Protein AF-A0A2E5JKF2-F1 (afdb_monomer_lite)

Structure (mmCIF, N/CA/C/O backbone):
data_AF-A0A2E5JKF2-F1
#
_entry.id   AF-A0A2E5JKF2-F1
#
loop_
_atom_site.group_PDB
_atom_site.id
_atom_site.type_symbol
_atom_site.label_atom_id
_atom_site.label_alt_id
_atom_site.label_comp_id
_atom_site.label_asym_id
_atom_site.label_entity_id
_atom_site.label_seq_id
_atom_site.pdbx_PDB_ins_code
_atom_site.Cartn_x
_atom_site.Cartn_y
_atom_site.Cartn_z
_atom_site.occupancy
_atom_site.B_iso_or_equiv
_atom_site.auth_seq_id
_atom_site.auth_comp_id
_atom_site.auth_asym_id
_atom_site.auth_atom_id
_atom_site.pdbx_PDB_model_num
ATOM 1 N N . MET A 1 1 ? 8.021 9.362 -6.232 1.00 50.19 1 MET A N 1
ATOM 2 C CA . MET A 1 1 ? 6.665 9.437 -5.625 1.00 50.19 1 MET A CA 1
ATOM 3 C C . MET A 1 1 ? 6.766 9.938 -4.185 1.00 50.19 1 MET A C 1
ATOM 5 O O . MET A 1 1 ? 7.263 9.221 -3.332 1.00 50.19 1 MET A O 1
ATOM 9 N N . GLU A 1 2 ? 6.285 11.145 -3.885 1.00 50.00 2 GLU A N 1
ATOM 10 C CA . GLU A 1 2 ? 6.485 11.806 -2.575 1.00 50.00 2 GLU A CA 1
ATOM 11 C C . GLU A 1 2 ? 5.520 11.347 -1.458 1.00 50.00 2 GLU A C 1
ATOM 13 O O . GLU A 1 2 ? 5.577 11.819 -0.326 1.00 50.00 2 GLU A O 1
ATOM 18 N N . ILE A 1 3 ? 4.604 10.423 -1.764 1.00 57.56 3 ILE A N 1
ATOM 19 C CA . ILE A 1 3 ? 3.471 10.084 -0.888 1.00 57.56 3 ILE A CA 1
ATOM 20 C C . ILE A 1 3 ? 3.910 9.296 0.353 1.00 57.56 3 ILE A C 1
ATOM 22 O O . ILE A 1 3 ? 3.424 9.564 1.446 1.00 57.56 3 ILE A O 1
ATOM 26 N N . PHE A 1 4 ? 4.855 8.371 0.188 1.00 58.41 4 PHE A N 1
ATOM 27 C CA . PHE A 1 4 ? 5.370 7.532 1.273 1.00 58.41 4 PHE A CA 1
ATOM 28 C C . PHE A 1 4 ? 6.622 8.120 1.944 1.00 58.41 4 PHE A C 1
ATOM 30 O O . PHE A 1 4 ? 6.953 7.738 3.062 1.00 58.41 4 PHE A O 1
ATOM 37 N N . LYS A 1 5 ? 7.292 9.091 1.302 1.00 54.41 5 LYS A N 1
ATOM 38 C CA . LYS A 1 5 ? 8.513 9.742 1.818 1.00 54.41 5 LYS A CA 1
ATOM 39 C C . LYS A 1 5 ? 8.228 10.643 3.031 1.00 54.41 5 LYS A C 1
ATOM 41 O O . LYS A 1 5 ? 9.114 10.870 3.845 1.00 54.41 5 LYS A O 1
ATOM 46 N N . ARG A 1 6 ? 6.983 11.124 3.171 1.00 49.09 6 ARG A N 1
ATOM 47 C CA . ARG A 1 6 ? 6.546 12.066 4.220 1.00 49.09 6 ARG A CA 1
ATOM 48 C C . ARG A 1 6 ? 5.838 11.410 5.414 1.00 49.09 6 ARG A C 1
ATOM 50 O O . ARG A 1 6 ? 5.418 12.123 6.321 1.00 49.09 6 ARG A O 1
ATOM 57 N N . SER A 1 7 ? 5.673 10.085 5.423 1.00 52.88 7 SER A N 1
ATOM 58 C CA . SER A 1 7 ? 5.049 9.379 6.548 1.00 52.88 7 SER A CA 1
ATOM 59 C C . SER A 1 7 ? 6.088 9.084 7.642 1.00 52.88 7 SER A C 1
ATOM 61 O O . SER A 1 7 ? 7.067 8.392 7.361 1.00 52.88 7 SER A O 1
ATOM 63 N N . PRO A 1 8 ? 5.886 9.562 8.886 1.00 50.78 8 PRO A N 1
ATOM 64 C CA . PRO A 1 8 ? 6.788 9.295 10.013 1.00 50.78 8 PRO A CA 1
ATOM 65 C C . PRO A 1 8 ? 6.657 7.864 10.567 1.00 50.78 8 PRO A C 1
ATOM 67 O O . PRO A 1 8 ? 7.381 7.480 11.479 1.00 50.78 8 PRO A O 1
ATOM 70 N N . ASP A 1 9 ? 5.732 7.070 10.025 1.00 61.66 9 ASP A N 1
ATOM 71 C CA . ASP A 1 9 ? 5.382 5.746 10.526 1.00 61.66 9 ASP A CA 1
ATOM 72 C C . ASP A 1 9 ? 6.452 4.709 10.161 1.00 61.66 9 ASP A C 1
ATOM 74 O O . ASP A 1 9 ? 6.580 4.297 9.001 1.00 61.66 9 ASP A O 1
ATOM 78 N N . HIS A 1 10 ? 7.214 4.266 11.162 1.00 66.81 10 HIS A N 1
ATOM 79 C CA . HIS A 1 10 ? 8.288 3.288 10.981 1.00 66.81 10 HIS A CA 1
ATOM 80 C C . HIS A 1 10 ? 7.762 1.988 10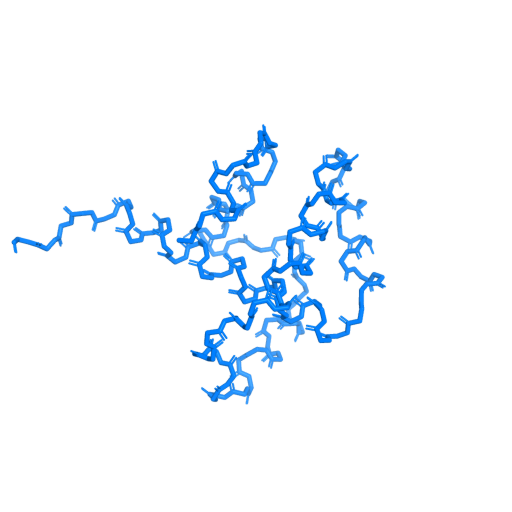.350 1.00 66.81 10 HIS A C 1
ATOM 82 O O . HIS A 1 10 ? 8.401 1.416 9.475 1.00 66.81 10 HIS A O 1
ATOM 88 N N . THR A 1 11 ? 6.531 1.590 10.686 1.00 66.62 11 THR A N 1
ATOM 89 C CA . THR A 1 11 ? 5.884 0.393 10.139 1.00 66.62 11 THR A CA 1
ATOM 90 C C . THR A 1 11 ? 5.626 0.480 8.636 1.00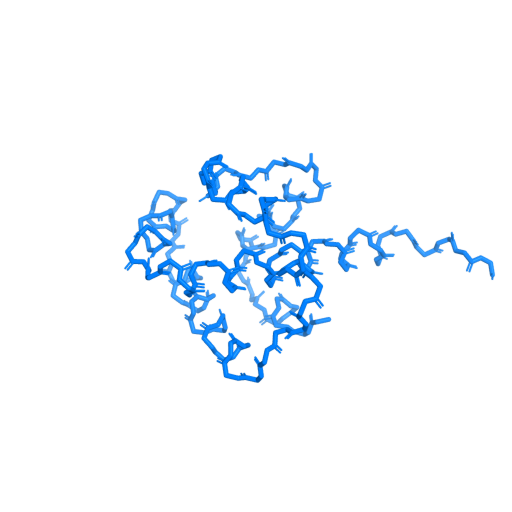 66.62 11 THR A C 1
ATOM 92 O O . THR A 1 11 ? 5.761 -0.521 7.943 1.00 66.62 11 THR A O 1
ATOM 95 N N . ILE A 1 12 ? 5.253 1.652 8.106 1.00 70.38 12 ILE A N 1
ATOM 96 C CA . ILE A 1 12 ? 5.069 1.832 6.655 1.00 70.38 12 ILE A CA 1
ATOM 97 C C . ILE A 1 12 ? 6.417 1.710 5.939 1.00 70.38 12 ILE A C 1
ATOM 99 O O . ILE A 1 12 ? 6.484 1.108 4.871 1.00 70.38 12 ILE A O 1
ATOM 103 N N . LYS A 1 13 ? 7.497 2.234 6.531 1.00 71.56 13 LYS A N 1
ATOM 104 C CA . LYS A 1 13 ? 8.848 2.071 5.978 1.00 71.56 13 LYS A CA 1
ATOM 105 C C . LYS A 1 13 ? 9.275 0.604 5.966 1.00 71.56 13 LYS A C 1
ATOM 107 O O . LYS A 1 13 ? 9.671 0.131 4.906 1.00 71.56 13 LYS A O 1
ATOM 112 N N . SER A 1 14 ? 9.097 -0.117 7.074 1.00 74.75 14 SER A N 1
ATOM 113 C CA . SER A 1 14 ? 9.394 -1.554 7.152 1.00 74.75 14 SER A CA 1
ATOM 114 C C . SER A 1 14 ? 8.553 -2.372 6.172 1.00 74.75 14 SER A C 1
ATOM 116 O O . SER A 1 14 ? 9.055 -3.306 5.565 1.00 74.75 14 SER A O 1
ATOM 118 N N . LEU A 1 15 ? 7.291 -1.991 5.949 1.00 73.12 15 LEU A N 1
ATOM 119 C CA . LEU A 1 15 ? 6.445 -2.611 4.928 1.00 73.12 15 LEU A CA 1
ATOM 120 C C . LEU A 1 15 ? 7.019 -2.442 3.525 1.00 73.12 15 LEU A C 1
ATOM 122 O O . LEU A 1 15 ? 7.036 -3.402 2.761 1.00 73.12 15 LEU A O 1
ATOM 126 N N . ILE A 1 16 ? 7.474 -1.236 3.176 1.00 74.69 16 ILE A N 1
ATOM 127 C CA . ILE A 1 16 ? 8.098 -0.984 1.873 1.00 74.69 16 ILE A CA 1
ATOM 128 C C . ILE A 1 16 ? 9.394 -1.794 1.758 1.00 74.69 16 ILE A C 1
ATOM 130 O O . ILE A 1 16 ? 9.640 -2.361 0.703 1.00 74.69 16 ILE A O 1
ATOM 134 N N . GLU A 1 17 ? 10.185 -1.908 2.827 1.00 74.94 17 GLU A N 1
ATOM 135 C CA . GLU A 1 17 ? 11.408 -2.730 2.848 1.00 74.94 17 GLU A CA 1
ATOM 136 C C . GLU A 1 17 ? 11.119 -4.214 2.657 1.00 74.94 17 GLU A C 1
ATOM 138 O O . GLU A 1 17 ? 11.739 -4.862 1.819 1.00 74.94 17 GLU A O 1
ATOM 143 N N . TRP A 1 18 ? 10.111 -4.750 3.334 1.00 76.62 18 TRP A N 1
ATOM 144 C CA . TRP A 1 18 ? 9.672 -6.121 3.088 1.00 76.62 18 TRP A CA 1
ATOM 145 C C . TRP A 1 18 ? 9.156 -6.286 1.659 1.00 76.62 18 TRP A C 1
ATOM 147 O O . TRP A 1 18 ? 9.489 -7.265 0.997 1.00 76.62 18 TRP A O 1
ATOM 157 N N . GLY A 1 19 ? 8.453 -5.278 1.137 1.00 74.50 19 GLY A N 1
ATOM 158 C CA . GLY A 1 19 ? 8.065 -5.210 -0.267 1.00 74.50 19 GLY A CA 1
ATOM 159 C C . GLY A 1 19 ? 9.263 -5.259 -1.218 1.00 74.50 19 GLY A C 1
ATOM 160 O O . GLY A 1 19 ? 9.205 -5.981 -2.210 1.00 74.50 19 GLY A O 1
ATOM 161 N N . THR A 1 20 ? 10.373 -4.576 -0.901 1.00 72.25 20 THR A N 1
ATOM 162 C CA . THR A 1 20 ? 11.607 -4.641 -1.711 1.00 72.25 20 THR A CA 1
ATOM 163 C C . THR A 1 20 ? 12.224 -6.038 -1.737 1.00 72.25 20 THR A C 1
ATOM 165 O O . THR A 1 20 ? 12.842 -6.411 -2.726 1.00 72.25 20 THR A O 1
ATOM 168 N N . GLN A 1 21 ? 11.993 -6.839 -0.695 1.00 71.75 21 GLN A N 1
ATOM 169 C CA . GLN A 1 21 ? 12.413 -8.241 -0.615 1.00 71.75 21 GLN A CA 1
ATOM 170 C C . GLN A 1 21 ? 11.375 -9.220 -1.197 1.00 71.75 21 GLN A C 1
ATOM 172 O O . GLN A 1 21 ? 11.571 -10.429 -1.141 1.00 71.75 21 GLN A O 1
ATOM 177 N N . GLY A 1 22 ? 10.253 -8.726 -1.735 1.00 69.44 22 GLY A N 1
ATOM 178 C CA . GLY A 1 22 ? 9.163 -9.555 -2.261 1.00 69.44 22 GLY A CA 1
ATOM 179 C C . GLY A 1 22 ? 8.206 -10.108 -1.197 1.00 69.44 22 GLY A C 1
ATOM 180 O O . GLY A 1 22 ? 7.340 -10.925 -1.511 1.00 69.44 22 GLY A O 1
ATOM 181 N N . HIS A 1 23 ? 8.318 -9.656 0.054 1.00 74.44 23 HIS A N 1
ATOM 182 C CA . HIS A 1 23 ? 7.449 -10.057 1.155 1.00 74.44 23 HIS A CA 1
ATOM 183 C C . HIS A 1 23 ? 6.275 -9.088 1.330 1.00 74.44 23 HIS A C 1
ATOM 185 O O . HIS A 1 23 ? 6.433 -7.922 1.689 1.00 74.44 23 HIS A O 1
ATOM 191 N N . TYR A 1 24 ? 5.061 -9.612 1.151 1.00 74.94 24 TYR A N 1
ATOM 192 C CA . TYR A 1 24 ? 3.817 -8.837 1.156 1.00 74.94 24 TYR A CA 1
ATOM 193 C C . TYR A 1 24 ? 2.780 -9.343 2.181 1.00 74.94 24 TYR A C 1
ATOM 195 O O . TYR A 1 24 ? 1.657 -9.665 1.807 1.00 74.94 24 TYR A O 1
ATOM 203 N N . PRO A 1 25 ? 3.094 -9.395 3.490 1.00 70.75 25 PRO A N 1
ATOM 204 C CA . PRO A 1 25 ? 2.212 -9.994 4.504 1.00 70.75 25 PRO A CA 1
ATOM 205 C C . PRO A 1 25 ? 0.852 -9.294 4.690 1.00 70.75 25 PRO A C 1
ATOM 207 O O . PRO A 1 25 ? -0.065 -9.870 5.274 1.00 70.75 25 PRO A O 1
ATOM 210 N N . LEU A 1 26 ? 0.709 -8.053 4.212 1.00 71.62 26 LEU A N 1
ATOM 211 C CA . LEU A 1 26 ? -0.562 -7.316 4.236 1.00 71.62 26 LEU A CA 1
ATOM 212 C C . LEU A 1 26 ? -1.458 -7.573 3.026 1.00 71.62 26 LEU A C 1
ATOM 214 O O . LEU A 1 26 ? -2.636 -7.214 3.076 1.00 71.62 26 LEU A O 1
ATOM 218 N N . PHE A 1 27 ? -0.912 -8.122 1.943 1.00 76.50 27 PHE A N 1
ATOM 219 C CA . PHE A 1 27 ? -1.642 -8.307 0.700 1.00 76.50 27 PHE A CA 1
ATOM 220 C C . PHE A 1 27 ? -1.958 -9.780 0.512 1.00 76.50 27 PHE A C 1
ATOM 222 O O . PHE A 1 27 ? -1.088 -10.641 0.637 1.00 76.50 27 PHE A O 1
ATOM 229 N N . ASP A 1 28 ? -3.220 -10.062 0.221 1.00 73.88 28 ASP A N 1
ATOM 230 C CA . ASP A 1 28 ? -3.627 -11.411 -0.128 1.00 73.88 28 ASP A CA 1
ATOM 231 C C . ASP A 1 28 ? -3.113 -11.784 -1.521 1.00 73.88 28 ASP A C 1
ATOM 233 O O . ASP A 1 28 ? -2.984 -10.917 -2.394 1.00 73.88 28 ASP A O 1
ATOM 237 N N . ARG A 1 29 ? -2.814 -13.073 -1.732 1.00 71.94 29 ARG A N 1
ATOM 238 C CA . ARG A 1 29 ? -2.294 -13.559 -3.023 1.00 71.94 29 ARG A CA 1
ATOM 239 C C . ARG A 1 29 ? -3.265 -13.250 -4.155 1.00 71.94 29 ARG A C 1
ATOM 241 O O . ARG A 1 29 ? -2.838 -12.732 -5.179 1.00 71.94 29 ARG A O 1
ATOM 248 N N . ASP A 1 30 ? -4.555 -13.417 -3.887 1.00 74.62 30 ASP A N 1
ATOM 249 C CA . ASP A 1 30 ? -5.652 -13.087 -4.797 1.00 74.62 30 ASP A CA 1
ATOM 250 C C . ASP A 1 30 ? -5.567 -11.643 -5.331 1.00 74.62 30 ASP A C 1
ATOM 252 O O . ASP A 1 30 ? -5.766 -11.384 -6.516 1.00 74.62 30 ASP A O 1
ATOM 256 N N . TRP A 1 31 ? -5.161 -10.682 -4.495 1.00 75.62 31 TRP A N 1
ATOM 257 C CA . TRP A 1 31 ? -5.071 -9.278 -4.906 1.00 75.62 31 TRP A CA 1
ATOM 258 C C . TRP A 1 31 ? -3.849 -8.999 -5.776 1.00 75.62 31 TRP A C 1
ATOM 260 O O . TRP A 1 31 ? -3.895 -8.149 -6.667 1.00 75.62 31 TRP A O 1
ATOM 270 N N . LEU A 1 32 ? -2.744 -9.694 -5.499 1.00 71.25 32 LEU A N 1
ATOM 271 C CA . LEU A 1 32 ? -1.537 -9.628 -6.319 1.00 71.25 32 LEU A CA 1
ATOM 272 C C . LEU A 1 32 ? -1.794 -10.282 -7.679 1.00 71.25 32 LEU A C 1
ATOM 274 O O . LEU A 1 32 ? -1.399 -9.740 -8.710 1.00 71.25 32 LEU A O 1
ATOM 278 N N . GLU A 1 33 ? -2.515 -11.400 -7.694 1.00 72.81 33 GLU A N 1
ATOM 279 C CA . GLU A 1 33 ? -2.936 -12.081 -8.914 1.00 72.81 33 GLU A CA 1
ATOM 280 C C . GLU A 1 33 ? -3.888 -11.214 -9.738 1.00 72.81 33 GLU A C 1
ATOM 282 O O . GLU A 1 33 ? -3.621 -11.007 -10.917 1.00 72.81 33 GLU A O 1
ATOM 287 N N . ALA A 1 34 ? -4.886 -10.567 -9.126 1.00 69.88 34 ALA A N 1
ATOM 288 C CA . ALA A 1 34 ? -5.802 -9.655 -9.817 1.00 69.88 34 ALA A CA 1
ATOM 289 C C . ALA A 1 34 ? -5.092 -8.467 -10.503 1.00 69.88 34 ALA A C 1
ATOM 291 O O . ALA A 1 34 ? -5.513 -7.997 -11.565 1.00 69.88 34 ALA A O 1
ATOM 292 N N . LEU A 1 35 ? -3.987 -7.979 -9.926 1.00 65.50 35 LEU A N 1
ATOM 293 C CA . LEU A 1 35 ? -3.119 -6.979 -10.562 1.00 65.50 35 LEU A CA 1
ATOM 294 C C . LEU A 1 35 ? -2.279 -7.569 -11.695 1.00 65.50 35 LEU A C 1
ATOM 296 O O . LEU A 1 35 ? -1.941 -6.864 -12.653 1.00 65.50 35 LEU A O 1
ATOM 300 N N . ASN A 1 36 ? -1.935 -8.852 -11.591 1.00 61.41 36 ASN A N 1
ATOM 301 C CA . ASN A 1 36 ? -1.182 -9.554 -12.608 1.00 61.41 36 ASN A CA 1
ATOM 302 C C . ASN A 1 36 ? -2.028 -9.899 -13.840 1.00 61.41 36 ASN A C 1
ATOM 304 O O . ASN A 1 36 ? -1.500 -9.807 -14.948 1.00 61.41 36 ASN A O 1
ATOM 308 N N . THR A 1 37 ? -3.316 -10.207 -13.657 1.00 58.59 37 THR A N 1
ATOM 309 C CA . THR A 1 37 ? -4.256 -10.625 -14.711 1.00 58.59 37 THR A CA 1
ATOM 310 C C . THR A 1 37 ? -4.604 -9.514 -15.704 1.00 58.59 37 THR A C 1
ATOM 312 O O . THR A 1 37 ? -5.020 -9.808 -16.821 1.00 58.59 37 THR A O 1
ATOM 315 N N . VAL A 1 38 ? -4.426 -8.232 -15.352 1.00 54.59 38 VAL A N 1
ATOM 316 C CA . VAL A 1 38 ? -4.746 -7.110 -16.255 1.00 54.59 38 VAL A CA 1
ATOM 317 C C . VAL A 1 38 ? -3.461 -6.428 -16.755 1.00 54.59 38 VAL A C 1
ATOM 319 O O . VAL A 1 38 ? -3.016 -5.440 -16.156 1.00 54.59 38 VAL A O 1
ATOM 322 N N . PRO A 1 39 ? -2.867 -6.887 -17.876 1.00 47.38 39 PRO A N 1
ATOM 323 C CA . PRO A 1 39 ? -1.563 -6.417 -18.362 1.00 47.38 39 PRO A CA 1
ATOM 324 C C . PRO A 1 39 ? -1.500 -4.907 -18.672 1.00 47.38 39 PRO A C 1
ATOM 326 O O . PRO A 1 39 ? -0.433 -4.308 -18.600 1.00 47.38 39 PRO A O 1
ATOM 329 N N . GLY A 1 40 ? -2.632 -4.237 -18.920 1.00 46.91 40 GLY A N 1
ATOM 330 C CA . GLY A 1 40 ? -2.688 -2.782 -19.158 1.00 46.91 40 GLY A CA 1
ATOM 331 C C . GLY A 1 40 ? -2.927 -1.917 -17.911 1.00 46.91 40 GLY A C 1
ATOM 332 O O . GLY A 1 40 ? -2.784 -0.692 -17.954 1.00 46.91 40 GLY A O 1
ATOM 333 N N . LYS A 1 41 ? -3.300 -2.526 -16.779 1.00 51.69 41 LYS A N 1
ATOM 334 C CA . LYS A 1 41 ? -3.609 -1.812 -15.532 1.00 51.69 41 LYS A CA 1
ATOM 335 C C . LYS A 1 41 ? -2.433 -1.773 -14.573 1.00 51.69 41 LYS A C 1
ATOM 337 O O . LYS A 1 41 ? -2.629 -1.232 -13.507 1.00 51.69 41 LYS A O 1
ATOM 342 N N . ARG A 1 42 ? -1.236 -2.277 -14.880 1.00 50.72 42 ARG A N 1
ATOM 343 C CA . ARG A 1 42 ? -0.062 -2.028 -14.016 1.00 50.72 42 ARG A CA 1
ATOM 344 C C . ARG A 1 42 ? 0.507 -0.628 -14.248 1.00 50.72 42 ARG A C 1
ATOM 346 O O . ARG A 1 42 ? 0.663 0.129 -13.296 1.00 50.72 42 ARG A O 1
ATOM 353 N N . LEU A 1 43 ? 0.607 -0.214 -15.511 1.00 47.16 43 LEU A N 1
ATOM 354 C CA . LEU A 1 43 ? 1.313 0.999 -15.949 1.00 47.16 43 LEU A CA 1
ATOM 355 C C . LEU A 1 43 ? 0.496 2.302 -15.943 1.00 47.16 43 LEU A C 1
ATOM 357 O O . LEU A 1 43 ? 1.067 3.378 -16.099 1.00 47.16 43 LEU A O 1
ATOM 361 N N . ARG A 1 44 ? -0.833 2.267 -15.755 1.00 56.12 44 ARG A N 1
ATOM 362 C CA . ARG A 1 44 ? -1.620 3.515 -15.669 1.00 56.12 44 ARG A CA 1
ATOM 363 C C . ARG A 1 44 ? -1.181 4.345 -14.463 1.00 56.12 44 ARG A C 1
ATOM 365 O O . ARG A 1 44 ? -1.530 3.992 -13.337 1.00 56.12 44 ARG A O 1
ATOM 372 N N . ALA A 1 45 ? -0.476 5.447 -14.696 1.00 58.34 45 ALA A N 1
ATOM 373 C CA . ALA A 1 45 ? -0.133 6.403 -13.653 1.00 58.34 45 ALA A CA 1
ATOM 374 C C . ALA A 1 45 ? -1.364 6.702 -12.780 1.00 58.34 45 ALA A C 1
ATOM 376 O O . ALA A 1 45 ? -2.470 6.915 -13.285 1.00 58.34 45 ALA A O 1
ATOM 377 N N . LEU A 1 46 ? -1.188 6.664 -11.457 1.00 65.38 46 LEU A N 1
ATOM 378 C CA . LEU A 1 46 ? -2.272 6.976 -10.528 1.00 65.38 46 LEU A CA 1
ATOM 379 C C . LEU A 1 46 ? -2.786 8.383 -10.827 1.00 65.38 46 LEU A C 1
ATOM 381 O O . LEU A 1 46 ? -2.029 9.354 -10.741 1.00 65.38 46 LEU A O 1
ATOM 385 N N . SER A 1 47 ? -4.074 8.488 -11.146 1.00 71.12 47 SER A N 1
ATOM 386 C CA . SER A 1 47 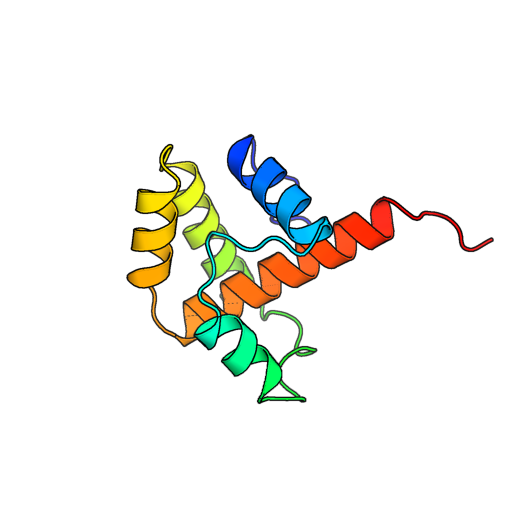? -4.739 9.782 -11.280 1.00 71.12 47 SER A CA 1
ATOM 387 C C . SER A 1 47 ? -4.659 10.556 -9.959 1.00 71.12 47 SER A C 1
ATOM 389 O O . SER A 1 47 ? -4.574 9.957 -8.881 1.00 71.12 47 SER A O 1
ATOM 391 N N . THR A 1 48 ? -4.699 11.886 -10.015 1.00 72.12 48 THR A N 1
ATOM 392 C CA . THR A 1 48 ? -4.621 12.768 -8.839 1.00 72.12 48 THR A CA 1
ATOM 393 C C . THR A 1 48 ? -5.635 12.378 -7.761 1.00 72.12 48 THR A C 1
ATOM 395 O O . THR A 1 48 ? -5.292 12.331 -6.581 1.00 72.12 48 THR A O 1
ATOM 398 N N . ASN A 1 49 ? -6.845 11.975 -8.163 1.00 73.88 49 ASN A N 1
ATOM 399 C CA . ASN A 1 49 ? -7.881 11.529 -7.231 1.00 73.88 49 ASN A CA 1
ATOM 400 C C . ASN A 1 49 ? -7.500 10.220 -6.508 1.00 73.88 49 ASN A C 1
ATOM 402 O O . ASN A 1 49 ? -7.687 10.078 -5.302 1.00 73.88 49 ASN A O 1
ATOM 406 N N . GLN A 1 50 ? -6.876 9.282 -7.229 1.00 75.50 50 GLN A N 1
ATOM 407 C CA . GLN A 1 50 ? -6.370 8.031 -6.658 1.00 75.50 50 GLN A CA 1
ATOM 408 C C . GLN A 1 50 ? -5.198 8.288 -5.704 1.00 75.50 50 GLN A C 1
ATOM 410 O O . GLN A 1 50 ? -5.146 7.711 -4.624 1.00 75.50 50 GLN A O 1
ATOM 415 N N . LYS A 1 51 ? -4.297 9.223 -6.031 1.00 76.94 51 LYS A N 1
ATOM 416 C CA . LYS A 1 51 ? -3.211 9.634 -5.122 1.00 76.94 51 LYS A CA 1
ATOM 417 C C . LYS A 1 51 ? -3.748 10.202 -3.804 1.00 76.94 51 LYS A C 1
ATOM 419 O O . LYS A 1 51 ? -3.216 9.876 -2.743 1.00 76.94 51 LYS A O 1
ATOM 424 N N . SER A 1 52 ? -4.799 11.022 -3.853 1.00 78.38 52 SER A N 1
ATOM 425 C CA . SER A 1 52 ? -5.452 11.554 -2.649 1.00 78.38 52 SER A CA 1
ATOM 426 C C . SER A 1 52 ? -6.111 10.453 -1.817 1.00 78.38 52 SER A C 1
ATOM 428 O O . SER A 1 52 ? -5.949 10.429 -0.599 1.00 78.38 52 SER A O 1
ATOM 430 N N . LYS A 1 53 ? -6.773 9.485 -2.459 1.00 81.38 53 LYS A N 1
ATOM 431 C CA . LYS A 1 53 ? -7.335 8.309 -1.776 1.00 81.38 53 LY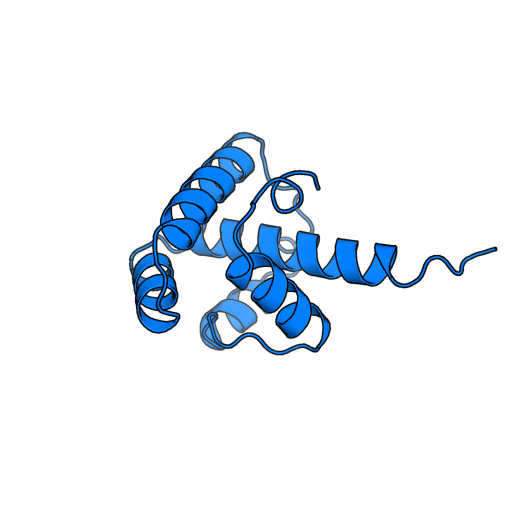S A CA 1
ATOM 432 C C . LYS A 1 53 ? -6.258 7.479 -1.085 1.00 81.38 53 LYS A C 1
ATOM 434 O O . LYS A 1 53 ? -6.387 7.172 0.097 1.00 81.38 53 LYS A O 1
ATOM 439 N N . VAL A 1 54 ? -5.156 7.202 -1.779 1.00 81.94 54 VAL A N 1
ATOM 440 C CA . VAL A 1 54 ? -4.003 6.487 -1.218 1.00 81.94 54 VAL A CA 1
ATOM 441 C C . VAL A 1 54 ? -3.429 7.223 -0.011 1.00 81.94 54 VAL A C 1
ATOM 443 O O . VAL A 1 54 ? -3.160 6.581 0.996 1.00 81.94 54 VAL A O 1
ATOM 446 N N . LYS A 1 55 ? -3.305 8.558 -0.054 1.00 81.19 55 LYS A N 1
ATOM 447 C CA . LYS A 1 55 ? -2.890 9.364 1.111 1.00 81.19 55 LYS A CA 1
ATOM 448 C C . LYS A 1 55 ? -3.825 9.183 2.307 1.00 81.19 55 LYS A C 1
ATOM 450 O O . LYS A 1 55 ? -3.355 9.014 3.430 1.00 81.19 55 LYS A O 1
ATOM 455 N N . THR A 1 56 ? -5.135 9.192 2.076 1.00 83.69 56 THR A N 1
ATOM 456 C CA . THR A 1 56 ? -6.134 8.981 3.133 1.00 83.69 56 THR A CA 1
ATOM 457 C C . THR A 1 56 ? -6.040 7.579 3.726 1.00 83.69 56 THR A C 1
ATOM 459 O O . THR A 1 56 ? -6.053 7.427 4.948 1.00 83.69 56 THR A O 1
ATOM 462 N N . ILE A 1 57 ? -5.892 6.558 2.879 1.00 83.56 57 ILE A N 1
ATOM 463 C CA . ILE A 1 57 ? -5.699 5.168 3.308 1.00 83.56 57 ILE A CA 1
ATOM 464 C C . ILE A 1 57 ? -4.406 5.054 4.116 1.00 83.56 57 ILE A C 1
ATOM 466 O O . ILE A 1 57 ? -4.417 4.510 5.214 1.00 83.56 57 ILE A O 1
ATOM 470 N N . LEU A 1 58 ? -3.314 5.647 3.635 1.00 79.75 58 LEU A N 1
ATOM 471 C CA . LEU A 1 58 ? -2.026 5.651 4.321 1.00 79.75 58 LEU A CA 1
ATOM 472 C C . LEU A 1 58 ? -2.120 6.288 5.709 1.00 79.75 58 LEU A C 1
ATOM 474 O O . LEU A 1 58 ? -1.600 5.737 6.674 1.00 79.75 58 LEU A O 1
ATOM 478 N N . LYS A 1 59 ? -2.842 7.408 5.832 1.00 80.62 59 LYS A N 1
ATOM 479 C CA . LYS A 1 59 ? -3.098 8.064 7.119 1.00 80.62 59 LYS A CA 1
ATOM 480 C C . LYS A 1 59 ? -3.913 7.170 8.060 1.00 80.62 59 LYS A C 1
ATOM 482 O O . LYS A 1 59 ? -3.592 7.087 9.241 1.00 80.62 59 LYS A O 1
ATOM 487 N N . ARG A 1 60 ? -4.925 6.460 7.544 1.00 80.62 60 ARG A N 1
ATOM 488 C CA . ARG A 1 60 ? -5.699 5.479 8.329 1.00 80.62 60 ARG A CA 1
ATOM 489 C C . ARG A 1 60 ? -4.844 4.298 8.789 1.00 80.62 60 ARG A C 1
ATOM 491 O O . ARG A 1 60 ? -5.008 3.849 9.916 1.00 80.62 60 ARG A O 1
ATOM 498 N N . LEU A 1 61 ? -3.930 3.819 7.947 1.00 77.88 61 LEU A N 1
ATOM 499 C CA . LEU A 1 61 ? -3.020 2.719 8.276 1.00 77.88 61 LEU A CA 1
ATOM 500 C C . LEU A 1 61 ? -1.930 3.134 9.266 1.00 77.88 61 LEU A C 1
ATOM 502 O O . LEU A 1 61 ? -1.564 2.336 10.119 1.00 77.88 61 LEU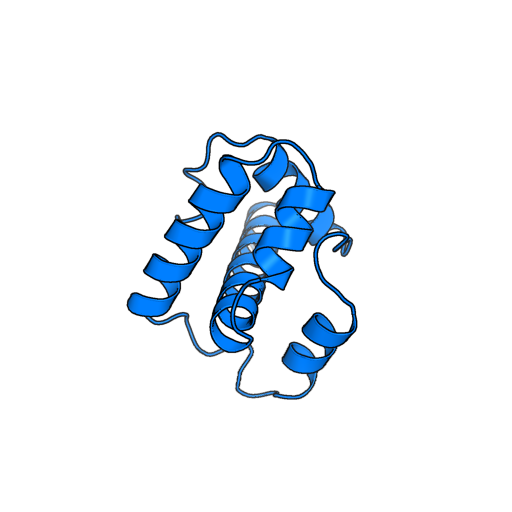 A O 1
ATOM 506 N N . SER A 1 62 ? -1.429 4.366 9.170 1.00 72.81 62 SER A N 1
ATOM 507 C CA . SER A 1 62 ? -0.465 4.944 10.119 1.00 72.81 62 SER A CA 1
ATOM 508 C C . SER A 1 62 ? -1.073 5.112 11.517 1.00 72.81 62 SER A C 1
ATOM 510 O O . SER A 1 62 ? -0.400 4.898 12.512 1.00 72.81 62 SER A O 1
ATOM 512 N N . GLY A 1 63 ? -2.381 5.373 11.618 1.00 72.81 63 GLY A N 1
ATOM 513 C CA . GLY A 1 63 ? -3.072 5.406 12.913 1.00 72.81 63 GLY A CA 1
ATOM 514 C C . GLY A 1 63 ? -3.230 4.043 13.602 1.00 72.81 63 GLY A C 1
ATOM 515 O O . GLY A 1 63 ? -3.612 3.995 14.766 1.00 72.81 63 GLY A O 1
ATOM 516 N N . GLN A 1 64 ? -2.974 2.933 12.906 1.00 77.94 64 GLN A N 1
ATOM 517 C CA . GLN A 1 64 ? -3.069 1.591 13.478 1.00 77.94 64 GLN A CA 1
ATOM 518 C C . GLN A 1 64 ? -1.669 1.074 13.810 1.00 77.94 64 GLN A C 1
ATOM 520 O O . GLN A 1 64 ? -0.791 1.085 12.958 1.00 77.94 64 GLN A O 1
ATOM 525 N N . THR A 1 65 ? -1.442 0.565 15.017 1.00 68.25 65 THR A N 1
ATOM 526 C CA . THR A 1 65 ? -0.135 -0.006 15.399 1.00 68.25 65 THR A CA 1
ATOM 527 C C . THR A 1 65 ? -0.003 -1.468 14.967 1.00 68.25 65 THR A C 1
ATOM 529 O O . THR A 1 65 ? 1.077 -1.922 14.601 1.00 68.25 65 THR A O 1
ATOM 532 N N . SER A 1 66 ? -1.115 -2.207 14.958 1.00 77.25 66 SER A N 1
ATOM 533 C CA . SER A 1 66 ? -1.128 -3.648 14.690 1.00 77.25 66 SER A CA 1
ATOM 534 C C . SER A 1 66 ? -1.238 -3.968 13.202 1.00 77.25 66 SER A C 1
ATOM 536 O O . SER A 1 66 ? -2.083 -3.426 12.486 1.00 77.25 66 SER A O 1
ATOM 538 N N . PHE A 1 67 ? -0.436 -4.936 12.764 1.00 72.44 67 PHE A N 1
ATOM 539 C CA . PHE A 1 67 ? -0.440 -5.466 11.402 1.00 72.44 67 PHE A CA 1
ATOM 540 C C . PHE A 1 67 ? -1.809 -6.022 10.989 1.00 72.44 67 PHE A C 1
ATOM 542 O O . PHE A 1 67 ? -2.301 -5.719 9.904 1.00 72.44 67 PHE A O 1
ATOM 549 N N . GLU A 1 68 ? -2.467 -6.757 11.887 1.00 75.62 68 GLU A N 1
ATOM 550 C CA . GLU A 1 68 ? -3.814 -7.291 11.662 1.00 75.62 68 GLU A CA 1
ATOM 551 C C . GLU A 1 68 ? -4.839 -6.180 11.449 1.00 75.62 68 GLU A C 1
ATOM 553 O O . GLU A 1 68 ? -5.623 -6.244 10.512 1.00 75.62 68 GLU A O 1
ATOM 558 N N . ARG A 1 69 ? -4.784 -5.098 12.236 1.00 80.50 69 ARG A N 1
ATOM 559 C CA . ARG A 1 69 ? -5.696 -3.956 12.063 1.00 80.50 69 ARG A CA 1
ATOM 560 C C . ARG A 1 69 ? -5.458 -3.232 10.742 1.00 80.50 69 ARG A C 1
ATOM 562 O O . ARG A 1 69 ? -6.419 -2.838 10.087 1.00 80.50 69 ARG A O 1
ATOM 569 N N . LYS A 1 70 ? -4.196 -3.090 10.318 1.00 81.00 70 LYS A N 1
ATOM 570 C CA . LYS A 1 70 ? -3.848 -2.559 8.987 1.00 81.00 70 LYS A CA 1
ATOM 571 C C . LYS A 1 70 ? -4.426 -3.438 7.882 1.00 81.00 70 LYS A C 1
ATOM 573 O O . LYS A 1 70 ? -5.024 -2.914 6.943 1.00 81.00 70 LYS A O 1
ATOM 578 N N . ARG A 1 71 ? -4.308 -4.762 8.028 1.00 81.31 71 ARG A N 1
ATOM 579 C CA . ARG A 1 71 ? -4.910 -5.736 7.115 1.00 81.31 71 ARG A CA 1
ATOM 580 C C . ARG A 1 71 ? -6.428 -5.570 7.101 1.00 81.31 71 ARG A C 1
ATOM 582 O O . ARG A 1 71 ? -6.964 -5.297 6.039 1.00 81.31 71 ARG A O 1
ATOM 589 N N . THR A 1 72 ? -7.109 -5.567 8.245 1.00 82.94 72 THR A N 1
ATOM 590 C CA . THR A 1 72 ? -8.563 -5.340 8.333 1.00 82.94 72 THR A CA 1
ATOM 591 C C . THR A 1 72 ? -8.997 -4.049 7.643 1.00 82.94 72 THR A C 1
ATOM 593 O O . THR A 1 72 ? -9.946 -4.070 6.869 1.00 82.94 72 THR A O 1
ATOM 596 N N . VAL A 1 73 ? -8.274 -2.938 7.834 1.00 83.56 73 VAL A N 1
ATOM 597 C CA . VAL A 1 73 ? -8.570 -1.675 7.137 1.00 83.56 73 VAL A CA 1
ATOM 598 C C . VAL A 1 73 ? -8.473 -1.846 5.623 1.00 83.56 73 VAL A C 1
ATOM 600 O O . VAL A 1 73 ? -9.383 -1.420 4.921 1.00 83.56 73 VAL A O 1
ATOM 603 N N . LEU A 1 74 ? -7.418 -2.491 5.110 1.00 82.88 74 LEU A N 1
ATOM 604 C CA . LEU A 1 74 ? -7.298 -2.808 3.682 1.00 82.88 74 LEU A CA 1
ATOM 605 C C . LEU A 1 74 ? -8.407 -3.757 3.205 1.00 82.88 74 LEU A C 1
ATOM 607 O O . LEU A 1 74 ? -8.882 -3.618 2.075 1.00 82.88 74 LEU A O 1
ATOM 611 N N . PHE A 1 75 ? -8.834 -4.692 4.059 1.00 82.31 75 PHE A N 1
ATOM 612 C CA . PHE A 1 75 ? -9.927 -5.632 3.810 1.00 82.31 75 PHE A CA 1
ATOM 613 C C . PHE A 1 75 ? -11.292 -4.936 3.706 1.00 82.31 75 PHE A C 1
ATOM 615 O O . PHE A 1 75 ? -12.092 -5.295 2.846 1.00 82.31 75 PHE A O 1
ATOM 622 N N . SER A 1 76 ? -11.515 -3.888 4.499 1.00 84.81 76 SER A N 1
ATOM 623 C CA . SER A 1 76 ? -12.728 -3.064 4.478 1.00 84.81 76 SER A CA 1
ATOM 624 C C . SER A 1 76 ? -12.803 -2.069 3.313 1.00 84.81 76 SER A C 1
ATOM 626 O O . SER A 1 76 ? -13.834 -1.424 3.140 1.00 84.81 76 SER A O 1
ATOM 628 N N . LEU A 1 77 ? -11.731 -1.889 2.532 1.00 82.88 77 LEU A N 1
ATOM 629 C CA . LEU A 1 77 ? -11.747 -1.012 1.357 1.00 82.88 77 LEU A CA 1
ATOM 630 C C . LEU A 1 77 ? -12.383 -1.693 0.144 1.00 82.88 77 LEU A C 1
ATOM 632 O O . LEU A 1 77 ? -12.222 -2.894 -0.073 1.00 82.88 77 LEU A O 1
ATOM 636 N N . SER A 1 78 ? -13.006 -0.879 -0.709 1.00 84.12 78 SER A N 1
ATOM 637 C CA . SER A 1 78 ? -13.481 -1.287 -2.029 1.00 84.12 78 SER A CA 1
ATOM 638 C C . SER A 1 78 ? -12.339 -1.828 -2.890 1.00 84.12 78 SER A C 1
ATOM 640 O O . SER A 1 78 ? -11.202 -1.352 -2.817 1.00 84.12 78 SER A O 1
ATOM 642 N N . HIS A 1 79 ? -12.657 -2.773 -3.776 1.00 80.12 79 HIS A N 1
ATOM 643 C CA . HIS A 1 79 ? -11.685 -3.401 -4.674 1.00 80.12 79 HIS A CA 1
ATOM 644 C C . HIS A 1 79 ? -10.873 -2.377 -5.494 1.00 80.12 79 HIS A C 1
ATOM 646 O O . HIS A 1 79 ? -9.662 -2.526 -5.667 1.00 80.12 79 HIS A O 1
ATOM 652 N N . GLU A 1 80 ? -11.510 -1.295 -5.952 1.00 79.94 80 GLU A N 1
ATOM 653 C CA . GLU A 1 80 ? -10.844 -0.215 -6.689 1.00 79.94 80 GLU A CA 1
ATOM 654 C C . GLU A 1 80 ? -9.839 0.572 -5.838 1.00 79.94 80 GLU A C 1
ATOM 656 O O . GLU A 1 80 ? -8.716 0.818 -6.283 1.00 79.94 80 GLU A O 1
ATOM 661 N N . ASP A 1 81 ? -10.218 0.941 -4.612 1.00 81.12 81 ASP A N 1
ATOM 662 C CA . ASP A 1 81 ? -9.360 1.693 -3.691 1.00 81.12 81 ASP A CA 1
ATOM 663 C C . ASP A 1 81 ? -8.178 0.841 -3.224 1.00 81.12 81 ASP A C 1
ATOM 665 O O . ASP A 1 81 ? -7.038 1.311 -3.185 1.00 81.12 81 ASP A O 1
ATOM 669 N N . ARG A 1 82 ? -8.429 -0.444 -2.950 1.00 83.12 82 ARG A N 1
ATOM 670 C CA . ARG A 1 82 ? -7.382 -1.418 -2.647 1.00 83.12 82 ARG A CA 1
ATOM 671 C C . ARG A 1 82 ? -6.413 -1.567 -3.817 1.00 83.12 82 ARG A C 1
ATOM 673 O O . ARG A 1 82 ? -5.205 -1.474 -3.616 1.00 83.12 82 ARG A O 1
ATOM 680 N N . SER A 1 83 ? -6.923 -1.741 -5.035 1.00 79.69 83 SER A N 1
ATOM 681 C CA . SER A 1 83 ? -6.091 -1.856 -6.239 1.00 79.69 83 SER A CA 1
ATOM 682 C C . SER A 1 83 ? -5.218 -0.616 -6.440 1.00 79.69 83 SER A C 1
ATOM 684 O O . SER A 1 83 ? -4.035 -0.724 -6.757 1.00 79.69 83 SER A O 1
ATOM 686 N N . ALA A 1 84 ? -5.774 0.579 -6.233 1.00 80.12 84 ALA A N 1
ATOM 687 C CA . ALA A 1 84 ? -5.018 1.822 -6.319 1.00 80.12 84 ALA A CA 1
ATOM 688 C C . ALA A 1 84 ? -3.937 1.927 -5.236 1.00 80.12 84 ALA A C 1
ATOM 690 O O . ALA A 1 84 ? -2.822 2.361 -5.530 1.00 80.12 84 ALA A O 1
ATOM 691 N N . PHE A 1 85 ? -4.242 1.491 -4.011 1.00 82.94 85 PHE A N 1
ATOM 692 C CA . PHE A 1 85 ? -3.277 1.440 -2.919 1.00 82.94 85 PHE A CA 1
ATOM 693 C C . PHE A 1 85 ? -2.124 0.486 -3.212 1.00 82.94 85 PHE A C 1
ATOM 695 O O . PHE A 1 85 ? -0.974 0.905 -3.119 1.00 82.94 85 PHE A O 1
ATOM 702 N N . ILE A 1 86 ? -2.405 -0.752 -3.630 1.00 80.25 86 ILE A N 1
ATOM 703 C CA . ILE A 1 86 ? -1.357 -1.735 -3.936 1.00 80.25 86 ILE A CA 1
ATOM 704 C C . ILE A 1 86 ? -0.477 -1.241 -5.089 1.00 80.25 86 ILE A C 1
ATOM 706 O O . ILE A 1 86 ? 0.740 -1.345 -5.013 1.00 80.25 86 ILE A O 1
ATOM 710 N N . ARG A 1 87 ? -1.054 -0.618 -6.123 1.00 78.81 87 ARG A N 1
ATOM 711 C CA . ARG A 1 87 ? -0.271 -0.036 -7.230 1.00 78.81 87 ARG A CA 1
ATOM 712 C C . ARG A 1 87 ? 0.616 1.118 -6.782 1.00 78.81 87 ARG A C 1
ATOM 714 O O . ARG A 1 87 ? 1.757 1.219 -7.217 1.00 78.81 87 ARG A O 1
ATOM 721 N N . ALA A 1 88 ? 0.107 1.991 -5.915 1.00 78.69 88 ALA A N 1
ATOM 722 C CA . ALA A 1 88 ? 0.910 3.063 -5.331 1.00 78.69 88 ALA A CA 1
ATOM 723 C C . ALA A 1 88 ? 2.030 2.520 -4.451 1.00 78.69 88 ALA A C 1
ATOM 725 O O . ALA A 1 88 ? 3.135 3.054 -4.466 1.00 78.69 88 ALA A O 1
ATOM 726 N N . PHE A 1 89 ? 1.729 1.464 -3.702 1.00 79.50 89 PHE A N 1
ATOM 727 C CA . PHE A 1 89 ? 2.674 0.785 -2.842 1.00 79.50 89 PHE A CA 1
ATOM 728 C C . PHE A 1 89 ? 3.777 0.110 -3.660 1.00 79.50 89 PHE A C 1
ATOM 730 O O . PHE A 1 89 ? 4.943 0.385 -3.415 1.00 79.50 89 PHE A O 1
ATOM 737 N N . MET A 1 90 ? 3.430 -0.676 -4.684 1.00 76.50 90 MET A N 1
ATOM 738 C CA . MET A 1 90 ? 4.402 -1.285 -5.596 1.00 76.50 90 MET A CA 1
ATOM 739 C C . MET A 1 90 ? 5.249 -0.234 -6.302 1.00 76.50 90 MET A C 1
ATOM 741 O O . MET A 1 90 ? 6.463 -0.346 -6.289 1.00 76.50 90 MET A O 1
ATOM 745 N N . SER A 1 91 ? 4.649 0.851 -6.794 1.00 76.75 91 SER A N 1
ATOM 746 C CA . SER A 1 91 ? 5.424 1.932 -7.408 1.00 76.75 91 SER A CA 1
ATOM 747 C C . SER A 1 91 ? 6.372 2.620 -6.415 1.00 76.75 91 SER A C 1
ATOM 749 O O . SER A 1 91 ? 7.450 3.064 -6.800 1.00 76.75 91 SER A O 1
ATOM 751 N N . ALA A 1 92 ? 6.011 2.705 -5.130 1.00 74.75 92 ALA A N 1
ATOM 752 C CA . ALA A 1 92 ? 6.901 3.212 -4.088 1.00 74.75 92 ALA A CA 1
ATOM 753 C C . ALA A 1 92 ? 8.022 2.221 -3.735 1.00 74.75 92 ALA A C 1
ATOM 755 O O . ALA A 1 92 ? 9.146 2.654 -3.499 1.00 74.75 92 ALA A O 1
ATOM 756 N N . VAL A 1 93 ? 7.724 0.918 -3.727 1.00 76.12 93 VAL A N 1
ATOM 757 C CA . VAL A 1 93 ? 8.698 -0.170 -3.566 1.00 76.12 93 VAL A CA 1
ATOM 758 C C . VAL A 1 93 ? 9.680 -0.172 -4.737 1.00 76.12 93 VAL A C 1
ATOM 760 O O . VAL A 1 93 ? 10.874 -0.074 -4.500 1.00 76.12 93 VAL A O 1
ATOM 763 N N . GLU A 1 94 ? 9.200 -0.176 -5.983 1.00 74.19 94 GLU A N 1
ATOM 764 C CA . GLU A 1 94 ? 10.019 -0.088 -7.200 1.00 74.19 94 GLU A CA 1
ATOM 765 C C . GLU A 1 94 ? 10.899 1.159 -7.200 1.00 74.19 94 GLU A C 1
ATOM 767 O O . GLU A 1 94 ? 12.090 1.072 -7.467 1.00 74.19 94 GLU A O 1
ATOM 772 N N . HIS A 1 95 ? 10.344 2.322 -6.844 1.00 72.81 95 HIS A N 1
ATOM 773 C CA . HIS A 1 95 ? 11.130 3.548 -6.756 1.00 72.81 95 HIS A CA 1
ATOM 774 C C . HIS A 1 95 ? 12.184 3.472 -5.648 1.00 72.81 95 HIS A C 1
ATOM 776 O O . HIS A 1 95 ? 13.259 4.019 -5.829 1.00 72.81 95 HIS A O 1
ATOM 782 N N . LYS A 1 96 ? 11.909 2.794 -4.524 1.00 71.25 96 LYS A N 1
ATOM 783 C CA . LYS A 1 96 ? 12.905 2.570 -3.467 1.00 71.25 96 LYS A CA 1
ATOM 784 C C . LYS A 1 96 ? 13.980 1.573 -3.910 1.00 71.25 96 LYS A C 1
ATOM 786 O O . LYS A 1 96 ? 15.141 1.812 -3.616 1.00 71.25 96 LYS A O 1
ATOM 791 N N . ILE A 1 97 ? 13.629 0.513 -4.641 1.00 71.12 97 ILE A N 1
ATOM 792 C CA . ILE A 1 97 ? 14.601 -0.413 -5.252 1.00 71.12 97 ILE A CA 1
ATOM 793 C C . ILE A 1 97 ? 15.508 0.361 -6.213 1.00 71.12 97 ILE A C 1
ATOM 795 O O . ILE A 1 97 ? 16.724 0.286 -6.093 1.00 71.12 97 ILE A O 1
ATOM 799 N N . LEU A 1 98 ? 14.918 1.162 -7.103 1.00 68.56 98 LEU A N 1
ATOM 800 C CA . LEU A 1 98 ? 15.646 1.979 -8.073 1.00 68.56 98 LEU A CA 1
ATOM 801 C C . LEU A 1 98 ? 16.540 3.034 -7.395 1.00 68.56 98 LEU A C 1
ATOM 803 O O . LEU A 1 98 ? 17.665 3.242 -7.822 1.00 68.56 98 LEU A O 1
ATOM 807 N N . ASP A 1 99 ? 16.063 3.663 -6.317 1.00 65.44 99 ASP A N 1
ATOM 808 C CA . ASP A 1 99 ? 16.831 4.619 -5.497 1.00 65.44 99 ASP A CA 1
ATOM 809 C C . ASP A 1 99 ? 17.978 3.935 -4.726 1.00 65.44 99 ASP A C 1
ATOM 811 O O . ASP A 1 99 ? 19.003 4.556 -4.472 1.00 65.44 99 ASP A O 1
ATOM 815 N N . THR A 1 100 ? 17.839 2.641 -4.402 1.00 59.72 100 THR A N 1
ATOM 816 C CA . THR A 1 100 ? 18.879 1.831 -3.732 1.00 59.72 100 THR A CA 1
ATOM 817 C C . THR A 1 100 ? 19.923 1.285 -4.719 1.00 59.72 100 THR A C 1
ATOM 819 O O . THR A 1 100 ? 21.005 0.886 -4.299 1.00 59.72 100 THR A O 1
ATOM 822 N N . SER A 1 101 ? 19.648 1.317 -6.027 1.00 51.06 101 SER A N 1
ATOM 823 C CA . SER A 1 101 ? 20.601 0.970 -7.089 1.00 51.06 101 SER A CA 1
ATOM 824 C C . SER A 1 101 ? 20.891 2.171 -8.001 1.00 51.06 101 SER A C 1
ATOM 826 O O . SER A 1 101 ? 20.514 2.155 -9.174 1.00 51.06 101 SER A O 1
ATOM 828 N N . PRO A 1 102 ? 21.579 3.220 -7.510 1.00 48.69 102 PRO A N 1
ATOM 829 C CA . PRO A 1 102 ? 22.101 4.285 -8.353 1.00 48.69 102 PRO A CA 1
ATOM 830 C C . PRO A 1 102 ? 23.384 3.810 -9.055 1.00 48.69 102 PRO A C 1
ATOM 832 O O . PRO A 1 102 ? 24.453 4.369 -8.857 1.00 48.69 102 PRO A O 1
ATOM 835 N N . GLU A 1 103 ? 23.292 2.755 -9.861 1.00 53.44 103 GLU A N 1
ATOM 836 C CA . GLU A 1 103 ? 24.372 2.343 -10.758 1.00 53.44 103 GLU A CA 1
ATOM 837 C C . GLU A 1 103 ? 23.808 2.168 -12.164 1.00 53.44 103 GLU A C 1
ATOM 839 O O . GLU A 1 103 ? 23.517 1.071 -12.629 1.00 53.44 103 GLU A O 1
ATOM 844 N N . LEU A 1 104 ? 23.647 3.295 -12.849 1.00 45.34 104 LEU A N 1
ATOM 845 C CA . LEU A 1 104 ?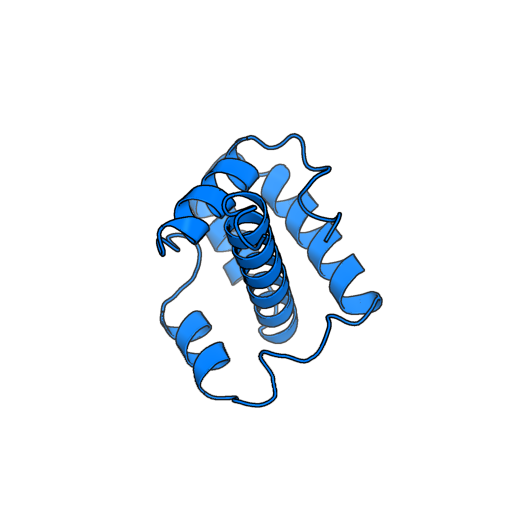 23.852 3.354 -14.287 1.00 45.34 104 LEU A CA 1
ATOM 846 C C . LEU A 1 104 ? 24.604 4.657 -14.572 1.00 45.34 104 LEU A C 1
ATOM 848 O O . LEU A 1 104 ? 24.040 5.742 -14.449 1.00 45.34 104 LEU A O 1
ATOM 852 N N . HIS A 1 105 ? 25.901 4.443 -14.817 1.00 46.09 105 HIS A N 1
ATOM 853 C CA . HIS A 1 105 ? 26.970 5.319 -15.309 1.00 46.09 105 HIS A CA 1
ATOM 854 C C . HIS A 1 105 ? 26.551 6.625 -15.997 1.00 46.09 105 HIS A C 1
ATOM 856 O O . HIS A 1 105 ? 25.703 6.570 -16.916 1.00 46.09 105 HIS A O 1
#

Radius of gyration: 13.5 Å; chains: 1; bounding box: 40×26×35 Å

pLDDT: mean 70.5, std 11.03, range [45.34, 84.81]

Foldseek 3Di:
DCLLVPQPQVVLVVCLVCVLVVHHPLDDPVLVVVCVVDPVPLPPDQDPVLSVLLSVLVVVLSVDPDSVVNSVSLVPDDSVNNNSNVSVSNVSSVVVNVVVDPDDD

Sequence (105 aa):
MEIFKRSPDHTIKSLIEWGTQGHYPLFDRDWLEALNTVPGKRLRALSTNQKSKVKTILKRLSGQTSFERKRTVLFSLSHEDRSAFIRAFMSAVEHKILDTSPELH

Secondary structure (DSSP, 8-state):
-TTTTT---HHHHHHHHHHHTT--TTS-HHHHHHHHS-TTSSSS---HHHHHHHHHHHHHHHT--SHHHHHHHHHTS-HHHHHHHHHHHHHHHHHHHHHH-----